Protein AF-A0AA39H5I9-F1 (afdb_monomer_lite)

Radius of gyration: 41.91 Å; chains: 1; bounding box: 85×26×135 Å

Structure (mmCIF, N/CA/C/O backbone):
data_AF-A0AA39H5I9-F1
#
_entry.id   AF-A0AA39H5I9-F1
#
loop_
_atom_site.group_PDB
_atom_site.id
_atom_site.type_symbol
_atom_site.label_atom_id
_atom_site.label_alt_id
_atom_site.label_comp_id
_atom_site.label_asym_id
_atom_site.label_entity_id
_atom_site.label_seq_id
_atom_site.pdbx_PDB_ins_code
_atom_site.Cartn_x
_atom_site.Cartn_y
_atom_site.Cartn_z
_atom_site.occupancy
_atom_site.B_iso_or_equiv
_atom_site.auth_seq_id
_atom_site.auth_comp_id
_atom_site.auth_asym_id
_atom_site.auth_atom_id
_atom_site.pdbx_PDB_model_num
ATOM 1 N N . MET A 1 1 ? 63.243 -6.058 18.856 1.00 43.44 1 MET A N 1
ATOM 2 C CA . MET A 1 1 ? 62.446 -6.066 17.615 1.00 43.44 1 MET A CA 1
ATOM 3 C C . MET A 1 1 ? 61.093 -6.639 17.974 1.00 43.44 1 MET A C 1
ATOM 5 O O . MET A 1 1 ? 61.026 -7.796 18.364 1.00 43.44 1 MET A O 1
ATOM 9 N N . SER A 1 2 ? 60.083 -5.775 18.033 1.00 45.47 2 SER A N 1
ATOM 10 C CA . SER A 1 2 ? 58.758 -6.093 18.565 1.00 45.47 2 SER A CA 1
ATOM 11 C C . SER A 1 2 ? 58.023 -7.060 17.641 1.00 45.47 2 SER A C 1
ATOM 13 O O . SER A 1 2 ? 57.971 -6.835 16.435 1.00 45.47 2 SER A O 1
ATOM 15 N N . GLY A 1 3 ? 57.486 -8.136 18.219 1.00 48.19 3 GLY A N 1
ATOM 16 C CA . GLY A 1 3 ? 56.651 -9.104 17.518 1.00 48.19 3 GLY A CA 1
ATOM 17 C C . GLY A 1 3 ? 55.350 -8.453 17.061 1.00 48.19 3 GLY A C 1
ATOM 18 O O . GLY A 1 3 ? 54.610 -7.896 17.870 1.00 48.19 3 GLY A O 1
ATOM 19 N N . GLN A 1 4 ? 55.100 -8.507 15.758 1.00 39.34 4 GLN A N 1
ATOM 20 C CA . GLN A 1 4 ? 53.837 -8.108 15.156 1.00 39.34 4 GLN A CA 1
ATOM 21 C C . GLN A 1 4 ? 52.796 -9.186 15.485 1.00 39.34 4 GLN A C 1
ATOM 23 O O . GLN A 1 4 ? 53.003 -10.360 15.174 1.00 39.34 4 GLN A O 1
ATOM 28 N N . ALA A 1 5 ? 51.710 -8.798 16.153 1.00 55.28 5 ALA A N 1
ATOM 29 C CA . ALA A 1 5 ? 50.586 -9.686 16.428 1.00 55.28 5 ALA A CA 1
ATOM 30 C C . ALA A 1 5 ? 49.934 -10.163 15.111 1.00 55.28 5 ALA A C 1
ATOM 32 O O . ALA A 1 5 ? 49.876 -9.379 14.155 1.00 55.28 5 ALA A O 1
ATOM 33 N N . PRO A 1 6 ? 49.425 -11.406 15.041 1.00 50.69 6 PRO A N 1
ATOM 34 C CA . PRO A 1 6 ? 48.619 -11.854 13.913 1.00 50.69 6 PRO A CA 1
ATOM 35 C C . PRO A 1 6 ? 47.308 -11.065 13.906 1.00 50.69 6 PRO A C 1
ATOM 37 O O . PRO A 1 6 ? 46.599 -11.029 14.908 1.00 50.69 6 PRO A O 1
ATOM 40 N N . GLN A 1 7 ? 47.013 -10.411 12.787 1.00 46.66 7 GLN A N 1
ATOM 41 C CA . GLN A 1 7 ? 45.726 -9.759 12.554 1.00 46.66 7 GLN A CA 1
ATOM 42 C C . GLN A 1 7 ? 44.648 -10.846 12.444 1.00 46.66 7 GLN A C 1
ATOM 44 O O . GLN A 1 7 ? 44.801 -11.784 11.659 1.00 46.66 7 GLN A O 1
ATOM 49 N N . GLU A 1 8 ? 43.592 -10.733 13.250 1.00 55.78 8 GLU A N 1
ATOM 50 C CA . GLU A 1 8 ? 42.402 -11.580 13.155 1.00 55.78 8 GLU A CA 1
ATOM 51 C C . GLU A 1 8 ? 41.758 -11.451 11.759 1.00 55.78 8 GLU A C 1
ATOM 53 O O . GLU A 1 8 ? 41.782 -10.361 11.174 1.00 55.78 8 GLU A O 1
ATOM 58 N N . PRO A 1 9 ? 41.185 -12.532 11.196 1.00 52.75 9 PRO A N 1
ATOM 59 C CA . PRO A 1 9 ? 40.440 -12.447 9.949 1.00 52.75 9 PRO A CA 1
ATOM 60 C C . PRO A 1 9 ? 39.226 -11.542 10.168 1.00 52.75 9 PRO A C 1
ATOM 62 O O . PRO A 1 9 ? 38.356 -11.855 10.976 1.00 52.75 9 PRO A O 1
ATOM 65 N N . GLN A 1 10 ? 39.169 -10.414 9.461 1.00 45.84 10 GLN A N 1
ATOM 66 C CA . GLN A 1 10 ? 37.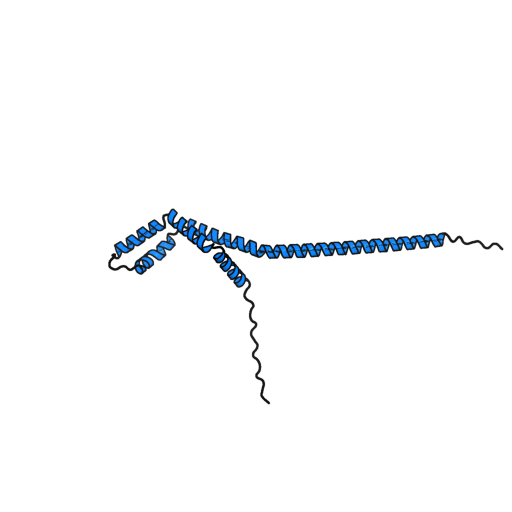972 -9.583 9.437 1.00 45.84 10 GLN A CA 1
ATOM 67 C C . GLN A 1 10 ? 36.836 -10.377 8.781 1.00 45.84 10 GLN A C 1
ATOM 69 O O . GLN A 1 10 ? 36.971 -10.820 7.637 1.00 45.84 10 GLN A O 1
ATOM 74 N N . GLU A 1 11 ? 35.745 -10.585 9.521 1.00 50.19 11 GLU A N 1
ATOM 75 C CA . GLU A 1 11 ? 34.510 -11.182 9.010 1.00 50.19 11 GLU A CA 1
ATOM 76 C C . GLU A 1 11 ? 34.025 -10.416 7.764 1.00 50.19 11 GLU A C 1
ATOM 78 O O . GLU A 1 11 ? 34.094 -9.180 7.741 1.00 50.19 11 GLU A O 1
ATOM 83 N N . PRO A 1 12 ? 33.534 -11.103 6.714 1.00 51.66 12 PRO A N 1
ATOM 84 C CA . PRO A 1 12 ? 32.927 -10.432 5.575 1.00 51.66 12 PRO A CA 1
ATOM 85 C C . PRO A 1 12 ? 31.706 -9.648 6.061 1.00 51.66 12 PRO A C 1
ATOM 87 O O . PRO A 1 12 ? 30.763 -10.229 6.590 1.00 51.66 12 PRO A O 1
ATOM 90 N N . GLN A 1 13 ? 31.714 -8.328 5.879 1.00 53.16 13 GLN A N 1
ATOM 91 C CA . GLN A 1 13 ? 30.516 -7.513 6.049 1.00 53.16 13 GLN A CA 1
ATOM 92 C C . GLN A 1 13 ? 29.500 -7.950 4.984 1.00 53.16 13 GLN A C 1
ATOM 94 O O . GLN A 1 13 ? 29.645 -7.600 3.812 1.00 53.16 13 GLN A O 1
ATOM 99 N N . GLU A 1 14 ? 28.516 -8.768 5.371 1.00 56.19 14 GLU A N 1
ATOM 100 C CA . GLU A 1 14 ? 27.390 -9.137 4.512 1.00 56.19 14 GLU A CA 1
ATOM 101 C C . GLU A 1 14 ? 26.698 -7.851 4.042 1.00 56.19 14 GLU A C 1
ATOM 103 O O . GLU A 1 14 ? 26.252 -7.028 4.844 1.00 56.19 14 GLU A O 1
ATOM 108 N N . ALA A 1 15 ? 26.662 -7.644 2.724 1.00 60.31 15 ALA A N 1
ATOM 109 C CA . ALA A 1 15 ? 25.910 -6.554 2.121 1.00 60.31 15 ALA A CA 1
ATOM 110 C C . ALA A 1 15 ? 24.443 -6.615 2.594 1.00 60.31 15 ALA A C 1
ATOM 112 O O . ALA A 1 15 ? 23.909 -7.716 2.757 1.00 60.31 15 ALA A O 1
ATOM 113 N N . PRO A 1 16 ? 23.777 -5.464 2.816 1.00 66.50 16 PRO A N 1
ATOM 114 C CA . PRO A 1 16 ? 22.397 -5.449 3.280 1.00 66.50 16 PRO A CA 1
ATOM 115 C C . PRO A 1 16 ? 21.519 -6.257 2.324 1.00 66.50 16 PRO A C 1
ATOM 117 O O . PRO A 1 16 ? 21.582 -6.076 1.107 1.00 66.50 16 PRO A O 1
ATOM 120 N N . ASN A 1 17 ? 20.718 -7.157 2.892 1.00 79.44 17 ASN A N 1
ATOM 121 C CA . ASN A 1 17 ? 19.834 -8.037 2.144 1.00 79.44 17 ASN A CA 1
ATOM 122 C C . ASN A 1 17 ? 18.920 -7.190 1.248 1.00 79.44 17 ASN A C 1
ATOM 124 O O . ASN A 1 17 ? 18.225 -6.291 1.721 1.00 79.44 17 ASN A O 1
ATOM 128 N N . GLU A 1 18 ? 18.914 -7.475 -0.049 1.00 77.75 18 GLU A N 1
ATOM 129 C CA . GLU A 1 18 ? 18.169 -6.731 -1.070 1.00 77.75 18 GLU A CA 1
ATOM 130 C C . GLU A 1 18 ? 16.683 -6.570 -0.704 1.00 77.75 18 GLU A C 1
ATOM 132 O O . GLU A 1 18 ? 16.108 -5.488 -0.831 1.00 77.75 18 GLU A O 1
ATOM 137 N N . ARG A 1 19 ? 16.099 -7.599 -0.076 1.00 78.75 19 ARG A N 1
ATOM 138 C CA . ARG A 1 19 ? 14.722 -7.573 0.445 1.00 78.75 19 ARG A CA 1
ATOM 139 C C . ARG A 1 19 ? 14.506 -6.544 1.551 1.00 78.75 19 ARG A C 1
ATOM 141 O O . ARG A 1 19 ? 13.425 -5.970 1.663 1.00 78.75 19 ARG A O 1
ATOM 148 N N . GLU A 1 20 ? 15.502 -6.324 2.403 1.00 85.44 20 GLU A N 1
ATOM 149 C CA . GLU A 1 20 ? 15.429 -5.319 3.466 1.00 85.44 20 GLU A CA 1
ATOM 150 C C . GLU A 1 20 ? 15.531 -3.905 2.897 1.00 85.44 20 GLU A C 1
ATOM 152 O O . GLU A 1 20 ? 14.826 -3.004 3.355 1.00 85.44 20 GLU A O 1
ATOM 157 N N . VAL A 1 21 ? 16.345 -3.719 1.854 1.00 84.38 21 VAL A N 1
ATOM 158 C CA . VAL A 1 21 ? 16.453 -2.445 1.133 1.00 84.38 21 VAL A CA 1
ATOM 159 C C . VAL A 1 21 ? 15.137 -2.108 0.428 1.00 84.38 21 VAL A C 1
ATOM 161 O O . VAL A 1 21 ? 14.654 -0.977 0.541 1.00 84.38 21 VAL A O 1
ATOM 164 N N . GLU A 1 22 ? 14.518 -3.077 -0.247 1.00 84.38 22 GLU A N 1
ATOM 165 C CA . GLU A 1 22 ? 13.198 -2.919 -0.870 1.00 84.38 22 GLU A CA 1
ATOM 166 C C . GLU A 1 22 ? 12.108 -2.625 0.161 1.00 84.38 22 GLU A C 1
ATOM 168 O O . GLU A 1 22 ? 11.340 -1.675 -0.006 1.00 84.38 22 GLU A O 1
ATOM 173 N N . LYS A 1 23 ? 12.075 -3.385 1.265 1.00 87.50 23 LYS A N 1
ATOM 174 C CA . LYS A 1 23 ? 11.142 -3.157 2.375 1.00 87.50 23 LYS A CA 1
ATOM 175 C C . LYS A 1 23 ? 11.275 -1.735 2.915 1.00 87.50 23 LYS A C 1
ATOM 177 O O . LYS A 1 23 ? 10.272 -1.036 3.037 1.00 87.50 23 LYS A O 1
ATOM 182 N N . TYR A 1 24 ? 12.498 -1.289 3.191 1.00 89.31 24 TYR A N 1
ATOM 183 C CA . TYR A 1 24 ? 12.750 0.059 3.692 1.00 89.31 24 TYR A CA 1
ATOM 184 C C . TYR A 1 24 ? 12.315 1.136 2.690 1.00 89.31 24 TYR A C 1
ATOM 186 O O . TYR A 1 24 ? 11.684 2.129 3.063 1.00 89.31 24 TYR A O 1
ATOM 194 N N . ARG A 1 25 ? 12.611 0.943 1.399 1.00 89.25 25 ARG A N 1
ATOM 195 C CA . ARG A 1 25 ? 12.185 1.858 0.332 1.00 89.25 25 ARG A CA 1
ATOM 196 C C . ARG A 1 25 ? 10.658 1.954 0.262 1.00 89.25 25 ARG A C 1
ATOM 198 O O . ARG A 1 25 ? 10.127 3.062 0.164 1.00 89.25 25 ARG A O 1
ATOM 205 N N . MET A 1 26 ? 9.974 0.817 0.360 1.00 89.44 26 MET A N 1
ATOM 206 C CA . MET A 1 26 ? 8.516 0.719 0.341 1.00 89.44 26 MET A CA 1
ATOM 207 C C . MET A 1 26 ? 7.882 1.423 1.547 1.00 89.44 26 MET A C 1
ATOM 209 O O . MET A 1 26 ? 6.993 2.256 1.379 1.00 89.44 26 MET A O 1
ATOM 213 N N . GLU A 1 27 ? 8.375 1.146 2.758 1.00 90.56 27 GLU A N 1
ATOM 214 C CA . GLU A 1 27 ? 7.904 1.778 3.999 1.00 90.56 27 GLU A CA 1
ATOM 215 C C . GLU A 1 27 ? 8.073 3.302 3.943 1.00 90.56 27 GLU A C 1
ATOM 217 O O . GLU A 1 27 ? 7.149 4.055 4.256 1.00 90.56 27 GLU A O 1
ATOM 222 N N . ARG A 1 28 ? 9.217 3.775 3.441 1.00 91.38 28 ARG A N 1
ATOM 223 C CA . ARG A 1 28 ? 9.479 5.208 3.285 1.00 91.38 28 ARG A CA 1
ATOM 224 C C . ARG A 1 28 ? 8.548 5.873 2.268 1.00 91.38 28 ARG A C 1
ATOM 226 O O . ARG A 1 28 ? 8.098 6.995 2.507 1.00 91.38 28 ARG A O 1
ATOM 233 N N . ALA A 1 29 ? 8.270 5.222 1.138 1.00 90.38 29 ALA A N 1
ATOM 234 C CA . ALA A 1 29 ? 7.330 5.732 0.137 1.00 90.38 29 ALA A CA 1
ATOM 235 C C . ALA A 1 29 ? 5.902 5.809 0.703 1.00 90.38 29 ALA A C 1
ATOM 237 O O . ALA A 1 29 ? 5.224 6.826 0.545 1.00 90.38 29 ALA A O 1
ATOM 238 N N . PHE A 1 30 ? 5.489 4.778 1.445 1.00 91.88 30 PHE A N 1
ATOM 239 C CA . PHE A 1 30 ? 4.176 4.708 2.085 1.00 91.88 30 PHE A CA 1
ATOM 240 C C . PHE A 1 30 ? 3.935 5.882 3.044 1.00 91.88 30 PHE A C 1
ATOM 242 O O . PHE A 1 30 ? 2.856 6.483 3.056 1.00 91.88 30 PHE A O 1
ATOM 249 N N . GLU A 1 31 ? 4.950 6.252 3.824 1.00 91.81 31 GLU A N 1
ATOM 250 C CA . GLU A 1 31 ? 4.882 7.400 4.729 1.00 91.81 31 GLU A CA 1
ATOM 251 C C . GLU A 1 31 ? 4.932 8.736 3.987 1.00 91.81 31 GLU A C 1
ATOM 253 O O . GLU A 1 31 ? 4.081 9.597 4.216 1.00 91.81 31 GLU A O 1
ATOM 258 N N . LYS A 1 32 ? 5.894 8.912 3.073 1.00 92.56 32 LYS A N 1
ATOM 259 C CA . LYS A 1 32 ? 6.113 10.183 2.365 1.00 92.56 32 LYS A CA 1
ATOM 260 C C . LYS A 1 32 ? 4.903 10.609 1.532 1.00 92.56 32 LYS A C 1
ATOM 262 O O . LYS A 1 32 ? 4.628 11.799 1.413 1.00 92.56 32 LYS A O 1
ATOM 267 N N . GLU A 1 33 ? 4.179 9.652 0.964 1.00 91.31 33 GLU A N 1
ATOM 268 C CA . GLU A 1 33 ? 2.997 9.911 0.135 1.00 91.31 33 GLU A CA 1
ATOM 269 C C . GLU A 1 33 ? 1.705 10.070 0.959 1.00 91.31 33 GLU A C 1
ATOM 271 O O . GLU A 1 33 ? 0.630 10.327 0.406 1.00 91.31 33 GLU A O 1
ATOM 276 N N . GLY A 1 34 ? 1.791 9.932 2.287 1.00 92.06 34 GLY A N 1
ATOM 277 C CA . GLY A 1 34 ? 0.657 10.078 3.196 1.00 92.06 34 GLY A CA 1
ATOM 278 C C . GLY A 1 34 ? -0.351 8.929 3.119 1.00 92.06 34 GLY A C 1
ATOM 279 O O . GLY A 1 34 ? -1.486 9.089 3.571 1.00 92.06 34 GLY A O 1
ATOM 280 N N . HIS A 1 35 ? 0.025 7.765 2.572 1.00 93.25 35 HIS A N 1
ATOM 281 C CA . HIS A 1 35 ? -0.876 6.607 2.463 1.00 93.25 35 HIS A CA 1
ATOM 282 C C . HIS A 1 35 ? -1.369 6.146 3.834 1.00 93.25 35 HIS A C 1
ATOM 284 O O . HIS A 1 35 ? -2.546 5.827 3.999 1.00 93.25 35 HIS A O 1
ATOM 290 N N . ARG A 1 36 ? -0.505 6.214 4.854 1.00 91.88 36 ARG A N 1
ATOM 291 C CA . ARG A 1 36 ? -0.877 5.932 6.246 1.00 91.88 36 ARG A CA 1
ATOM 292 C C . ARG A 1 36 ? -2.058 6.780 6.719 1.00 91.88 36 ARG A C 1
ATOM 294 O O . ARG A 1 36 ? -2.968 6.255 7.359 1.00 91.88 36 ARG A O 1
ATOM 301 N N . ASP A 1 37 ? -2.045 8.077 6.429 1.00 94.81 37 ASP A N 1
ATOM 302 C CA . ASP A 1 37 ? -3.096 8.990 6.876 1.00 94.81 37 ASP A CA 1
ATOM 303 C C . ASP A 1 37 ? -4.382 8.812 6.069 1.00 94.81 37 ASP A C 1
ATOM 305 O O . ASP A 1 37 ? -5.464 8.827 6.660 1.00 94.81 37 ASP A O 1
ATOM 309 N N . ARG A 1 38 ? -4.275 8.522 4.765 1.00 95.06 38 ARG A N 1
ATOM 310 C CA . ARG A 1 38 ? -5.422 8.153 3.917 1.00 95.06 38 ARG A CA 1
ATOM 311 C C . ARG A 1 38 ? -6.105 6.881 4.414 1.00 95.06 38 ARG A C 1
ATOM 313 O O . ARG A 1 38 ? -7.306 6.898 4.660 1.00 95.06 38 ARG A O 1
ATOM 320 N N . ILE A 1 39 ? -5.342 5.817 4.668 1.00 96.12 39 ILE A N 1
ATOM 321 C CA . ILE A 1 39 ? -5.868 4.548 5.196 1.00 96.12 39 ILE A CA 1
ATOM 322 C C . ILE A 1 39 ? -6.520 4.751 6.565 1.00 96.12 39 ILE A C 1
ATOM 324 O O . ILE A 1 39 ? -7.588 4.208 6.841 1.00 96.12 39 ILE A O 1
ATOM 328 N N . ARG A 1 40 ? -5.914 5.564 7.436 1.00 95.81 40 ARG A N 1
ATOM 329 C CA . ARG A 1 40 ? -6.513 5.905 8.733 1.00 95.81 40 ARG A CA 1
ATOM 330 C C . ARG A 1 40 ? -7.817 6.681 8.592 1.00 95.81 40 ARG A C 1
ATOM 332 O O . ARG A 1 40 ? -8.728 6.455 9.385 1.00 95.81 40 ARG A O 1
ATOM 339 N N . ALA A 1 41 ? -7.893 7.614 7.646 1.00 96.56 41 ALA A N 1
ATOM 340 C CA . ALA A 1 41 ? -9.112 8.363 7.364 1.00 96.56 41 ALA A CA 1
ATOM 341 C C . ALA A 1 41 ? -10.217 7.435 6.842 1.00 96.56 41 ALA A C 1
ATOM 343 O O . ALA A 1 41 ? -11.299 7.419 7.427 1.00 96.56 41 ALA A O 1
ATOM 344 N N . LEU A 1 42 ? -9.899 6.591 5.856 1.00 96.50 42 LEU A N 1
ATOM 345 C CA . LEU A 1 42 ? -10.813 5.594 5.302 1.00 96.50 42 LEU A CA 1
ATOM 346 C C . LEU A 1 42 ? -11.323 4.630 6.380 1.00 96.50 42 LEU A C 1
ATOM 348 O O . LEU A 1 42 ? -12.526 4.426 6.515 1.00 96.50 42 LEU A O 1
ATOM 352 N N . LEU A 1 43 ? -10.430 4.088 7.215 1.00 96.62 43 LEU A N 1
ATOM 353 C CA . LEU A 1 43 ? -10.821 3.192 8.304 1.00 96.62 43 LEU A CA 1
ATOM 354 C C . LEU A 1 43 ? -11.791 3.880 9.274 1.00 96.62 43 LEU A C 1
ATOM 356 O O . LEU A 1 43 ? -12.802 3.289 9.645 1.00 96.62 43 LEU A O 1
ATOM 360 N N . ARG A 1 44 ? -11.514 5.127 9.678 1.00 96.12 44 ARG A N 1
ATOM 361 C CA . ARG A 1 44 ? -12.415 5.887 10.562 1.00 96.12 44 ARG A CA 1
ATOM 362 C C . ARG A 1 44 ? -13.789 6.095 9.931 1.00 96.12 44 ARG A C 1
ATOM 364 O O . ARG A 1 44 ? -14.796 5.866 10.596 1.00 96.12 44 ARG A O 1
ATOM 371 N N . GLU A 1 45 ? -13.832 6.484 8.663 1.00 97.50 45 GLU A N 1
ATOM 372 C CA . GLU A 1 45 ? -15.076 6.700 7.922 1.00 97.50 45 GLU A CA 1
ATOM 373 C C . GLU A 1 45 ? -15.910 5.414 7.804 1.00 97.50 45 GLU A C 1
ATOM 375 O O . GLU A 1 45 ? -17.119 5.412 8.063 1.00 97.50 45 GLU A O 1
ATOM 380 N N . ARG A 1 46 ? -15.267 4.286 7.489 1.00 97.38 46 ARG A N 1
ATOM 381 C CA . ARG A 1 46 ? -15.930 2.980 7.371 1.00 97.38 46 ARG A CA 1
ATOM 382 C C . ARG A 1 46 ? -16.414 2.440 8.716 1.00 97.38 46 ARG A C 1
ATOM 384 O O . ARG A 1 46 ? -17.525 1.917 8.819 1.00 97.38 46 ARG A O 1
ATOM 391 N N . LEU A 1 47 ? -15.628 2.596 9.780 1.00 96.38 47 LEU A N 1
ATOM 392 C CA . LEU A 1 47 ? -16.049 2.199 11.128 1.00 96.38 47 LEU A CA 1
ATOM 393 C C . LEU A 1 47 ? -17.225 3.044 11.638 1.00 96.38 47 LEU A C 1
ATOM 395 O O . LEU A 1 47 ? -18.112 2.515 12.309 1.00 96.38 47 LEU A O 1
ATOM 399 N N . HIS A 1 48 ? -17.262 4.331 11.288 1.00 96.00 48 HIS A N 1
ATOM 400 C CA . HIS A 1 48 ? -18.385 5.205 11.610 1.00 96.00 48 HIS A CA 1
ATOM 401 C C . HIS A 1 48 ? -19.651 4.807 10.837 1.00 96.00 48 HIS A C 1
ATOM 403 O O . HIS A 1 48 ? -20.685 4.528 11.440 1.00 96.00 48 HIS A O 1
ATOM 409 N N . SER A 1 49 ? -19.559 4.691 9.510 1.00 96.38 49 SER A N 1
ATOM 410 C CA . SER A 1 49 ? -20.710 4.382 8.644 1.00 96.38 49 SER A CA 1
ATOM 411 C C . SER A 1 49 ? -21.270 2.962 8.813 1.00 96.38 49 SER A C 1
ATOM 413 O O . SER A 1 49 ? -22.458 2.748 8.590 1.00 96.38 49 SER A O 1
ATOM 415 N N . SER A 1 50 ? -20.468 1.995 9.272 1.00 96.44 50 SER A N 1
ATOM 416 C CA . SER A 1 50 ? -20.940 0.638 9.622 1.00 96.44 50 SER A CA 1
ATOM 417 C C . SER A 1 50 ? -21.626 0.536 10.994 1.00 96.44 50 SER A C 1
ATOM 419 O O . SER A 1 50 ? -22.033 -0.555 11.420 1.00 96.44 50 SER A O 1
ATOM 421 N N . GLY A 1 51 ? -21.698 1.646 11.736 1.00 96.00 51 GLY A N 1
ATOM 422 C CA . GLY A 1 51 ? -22.223 1.688 13.100 1.00 96.00 51 GLY A CA 1
ATOM 423 C C . GLY A 1 51 ? -21.364 0.933 14.120 1.00 96.00 51 GLY A C 1
ATOM 424 O O . GLY A 1 51 ? -21.834 0.660 15.223 1.00 96.00 51 GLY A O 1
ATOM 425 N N . TRP A 1 52 ? -20.124 0.556 13.778 1.00 97.06 52 TRP A N 1
ATOM 426 C CA . TRP A 1 52 ? -19.218 -0.112 14.718 1.00 97.06 52 TRP A CA 1
ATOM 427 C C . TRP A 1 52 ? -18.884 0.792 15.907 1.00 97.06 52 TRP A C 1
ATOM 429 O O . TRP A 1 52 ? -18.878 0.311 17.038 1.00 97.06 52 TRP A O 1
ATOM 439 N N . ILE A 1 53 ? -18.689 2.095 15.664 1.00 95.50 53 ILE A N 1
ATOM 440 C CA . ILE A 1 53 ? -18.419 3.077 16.727 1.00 95.50 53 ILE A CA 1
ATOM 441 C C . ILE A 1 53 ? -19.569 3.098 17.741 1.00 95.50 53 ILE A C 1
ATOM 443 O O . ILE A 1 53 ? -19.318 2.947 18.930 1.00 95.50 53 ILE A O 1
ATOM 447 N N . GLN A 1 54 ? -20.819 3.158 17.275 1.00 95.94 54 GLN A N 1
ATOM 448 C CA . GLN A 1 54 ? -21.995 3.147 18.149 1.00 95.94 54 GLN A CA 1
ATOM 449 C C . GLN A 1 54 ? -22.053 1.882 19.016 1.00 95.94 54 GLN A C 1
ATOM 451 O O . GLN A 1 54 ? -22.214 1.960 20.230 1.00 95.94 54 GLN A O 1
ATOM 456 N N . ARG A 1 55 ? -21.846 0.704 18.410 1.00 95.44 55 ARG A N 1
ATOM 457 C CA . ARG A 1 55 ? -21.829 -0.570 19.150 1.00 95.44 55 ARG A CA 1
ATOM 458 C C . ARG A 1 55 ? -20.720 -0.618 20.201 1.00 95.44 55 ARG A C 1
ATOM 460 O O . ARG A 1 55 ? -20.898 -1.239 21.247 1.00 95.44 55 ARG A O 1
ATOM 467 N N . LEU A 1 56 ? -19.572 -0.002 19.918 1.00 96.12 56 LEU A N 1
ATOM 468 C CA . LEU A 1 56 ? -18.471 0.094 20.869 1.00 96.12 56 LEU A CA 1
ATOM 469 C C . LEU A 1 56 ? -18.803 1.056 22.017 1.00 96.12 56 LEU A C 1
ATOM 471 O O . LEU A 1 56 ? -18.539 0.727 23.168 1.00 96.12 56 LEU A O 1
ATOM 475 N N . GLU A 1 57 ? -19.414 2.203 21.729 1.00 95.56 57 GLU A N 1
ATOM 476 C CA . GLU A 1 57 ? -19.865 3.156 22.750 1.00 9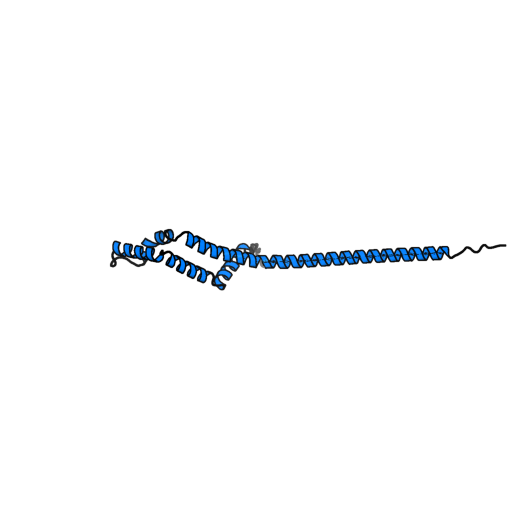5.56 57 GLU A CA 1
ATOM 477 C C . GLU A 1 57 ? -20.908 2.541 23.690 1.00 95.56 57 GLU A C 1
ATOM 479 O O . GLU A 1 57 ? -20.775 2.655 24.911 1.00 95.56 57 GLU A O 1
ATOM 484 N N . ASP A 1 58 ? -21.892 1.826 23.141 1.00 96.00 58 ASP A N 1
ATOM 485 C CA . ASP A 1 58 ? -22.909 1.112 23.921 1.00 96.00 58 ASP A CA 1
ATOM 486 C C . ASP A 1 58 ? -22.267 0.055 24.838 1.00 96.00 58 ASP A C 1
ATOM 488 O O . ASP A 1 58 ? -22.675 -0.125 25.986 1.00 96.00 58 ASP A O 1
ATOM 492 N N . ARG A 1 59 ? -21.201 -0.608 24.368 1.00 94.38 59 ARG A N 1
ATOM 493 C CA . ARG A 1 59 ? -20.426 -1.572 25.163 1.00 94.38 59 ARG A CA 1
ATOM 494 C C . ARG A 1 59 ? -19.664 -0.892 26.296 1.00 94.38 59 ARG A C 1
ATOM 496 O O . ARG A 1 59 ? -19.719 -1.365 27.426 1.00 94.38 59 ARG A O 1
ATOM 503 N N . CYS A 1 60 ? -18.955 0.197 26.005 1.00 95.38 60 CYS A N 1
ATOM 504 C CA . CYS A 1 60 ? -18.236 0.963 27.021 1.00 95.38 60 CYS A CA 1
ATOM 505 C C . CYS A 1 60 ? -19.197 1.440 28.114 1.00 95.38 60 CYS A C 1
ATOM 507 O O . CYS A 1 60 ? -18.885 1.324 29.297 1.00 95.38 60 CYS A O 1
ATOM 509 N N . ARG A 1 61 ? -20.389 1.907 27.724 1.00 95.88 61 ARG A N 1
ATOM 510 C CA . ARG A 1 61 ? -21.450 2.293 28.657 1.00 95.88 61 ARG A CA 1
ATOM 511 C C . ARG A 1 61 ? -21.874 1.129 29.551 1.00 95.88 61 ARG A C 1
ATOM 513 O O . ARG A 1 61 ? -21.885 1.299 30.763 1.00 95.88 61 ARG A O 1
ATOM 520 N N . ALA A 1 62 ? -22.130 -0.047 28.978 1.00 94.19 62 ALA A N 1
ATOM 521 C CA . ALA A 1 62 ? -22.512 -1.232 29.747 1.00 94.19 62 ALA A CA 1
ATOM 522 C C . ALA A 1 62 ? -21.444 -1.640 30.781 1.00 94.19 62 ALA A C 1
ATOM 524 O O . ALA A 1 62 ? -21.780 -1.963 31.915 1.00 94.19 62 ALA A O 1
ATOM 525 N N . VAL A 1 63 ? -20.156 -1.567 30.427 1.00 93.75 63 VAL A N 1
ATOM 526 C CA . VAL A 1 63 ? -19.048 -1.884 31.352 1.00 93.75 63 VAL A CA 1
ATOM 527 C C . VAL A 1 63 ? -18.983 -0.882 32.509 1.00 93.75 63 VAL A C 1
ATOM 529 O O . VAL A 1 63 ? -18.750 -1.266 33.656 1.00 93.75 63 VAL A O 1
ATOM 532 N N . ILE A 1 64 ? -19.188 0.405 32.217 1.00 94.44 64 ILE A N 1
ATOM 533 C CA . ILE A 1 64 ? -19.209 1.466 33.231 1.00 94.44 64 ILE A CA 1
ATOM 534 C C . ILE A 1 64 ? -20.413 1.295 34.169 1.00 94.44 64 ILE A C 1
ATOM 536 O O . ILE A 1 64 ? -20.274 1.480 35.376 1.00 94.44 64 ILE A O 1
ATOM 540 N N . GLU A 1 65 ? -21.575 0.916 33.636 1.00 93.88 65 GLU A N 1
ATOM 541 C CA . GLU A 1 65 ? -22.780 0.631 34.426 1.00 93.88 65 GLU A CA 1
ATOM 542 C C . GLU A 1 65 ? -22.618 -0.620 35.304 1.00 93.88 65 GLU A C 1
ATOM 544 O O . GLU A 1 65 ? -23.062 -0.618 36.449 1.00 93.88 65 GLU A O 1
ATOM 549 N N . GLU A 1 66 ? -21.944 -1.662 34.809 1.00 92.00 66 GLU A N 1
ATOM 550 C CA . GLU A 1 66 ? -21.706 -2.912 35.541 1.00 92.00 66 GLU A CA 1
ATOM 551 C C . GLU A 1 66 ? -20.707 -2.746 36.695 1.00 92.00 66 GLU A C 1
ATOM 553 O O . GLU A 1 66 ? -20.947 -3.235 37.799 1.00 92.00 66 GLU A O 1
ATOM 558 N N . LYS A 1 67 ? -19.582 -2.058 36.459 1.00 89.69 67 LYS A N 1
ATOM 559 C CA . LYS A 1 67 ? -18.538 -1.868 37.484 1.00 89.69 67 LYS A CA 1
ATOM 560 C C . LYS A 1 67 ? -18.816 -0.675 38.408 1.00 89.69 67 LYS A C 1
ATOM 562 O O . LYS A 1 67 ? -18.328 -0.647 39.537 1.00 89.69 67 LYS A O 1
ATOM 567 N N . GLY A 1 68 ? -19.620 0.282 37.949 1.00 89.94 68 GLY A N 1
ATOM 568 C CA . GLY A 1 68 ? -19.914 1.531 38.642 1.00 89.94 68 GLY A CA 1
ATOM 569 C C . GLY A 1 68 ? -18.889 2.627 38.338 1.00 89.94 68 GLY A C 1
ATOM 570 O O . GLY A 1 68 ? -17.679 2.412 38.375 1.00 89.94 68 GLY A O 1
ATOM 571 N N . VAL A 1 69 ? -19.388 3.841 38.084 1.00 88.25 69 VAL A N 1
ATOM 572 C CA . VAL A 1 69 ? -18.585 5.023 37.699 1.00 88.25 69 VAL A CA 1
ATOM 573 C C . VAL A 1 69 ? -17.529 5.391 38.753 1.00 88.25 69 VAL A C 1
ATOM 575 O O . VAL A 1 69 ? -16.504 5.974 38.422 1.00 88.25 69 VAL A O 1
ATOM 578 N N . GLU A 1 70 ? -17.765 5.045 40.018 1.00 88.12 70 GLU A N 1
ATOM 579 C CA . GLU A 1 70 ? -16.908 5.428 41.146 1.00 88.12 70 GLU A CA 1
ATOM 580 C C . GLU A 1 70 ? -15.647 4.562 41.287 1.00 88.12 70 GLU A C 1
ATOM 582 O O . GLU A 1 70 ? -14.696 4.974 41.948 1.00 88.12 70 GLU A O 1
ATOM 587 N N . THR A 1 71 ? -15.627 3.366 40.688 1.00 87.94 71 THR A N 1
ATOM 588 C CA . THR A 1 71 ? -14.553 2.375 40.885 1.00 87.94 71 THR A CA 1
ATOM 589 C C . THR A 1 71 ? -13.747 2.093 39.621 1.00 87.94 71 THR A C 1
ATOM 591 O O . THR A 1 71 ? -12.635 1.575 39.707 1.00 87.94 71 THR A O 1
ATOM 594 N N . ILE A 1 72 ? -14.301 2.414 38.451 1.00 93.75 72 ILE A N 1
ATOM 595 C CA . ILE A 1 72 ? -13.744 2.027 37.160 1.00 93.75 72 ILE A CA 1
ATOM 596 C C . ILE A 1 72 ? -12.773 3.080 36.613 1.00 93.75 72 ILE A C 1
ATOM 598 O O . ILE A 1 72 ? -13.066 4.276 36.598 1.00 93.75 72 ILE A O 1
ATOM 602 N N . THR A 1 73 ? -11.621 2.637 36.108 1.00 95.06 73 THR A N 1
ATOM 603 C CA . THR A 1 73 ? -10.674 3.499 35.386 1.00 95.06 73 THR A CA 1
ATOM 604 C C . THR A 1 73 ? -10.841 3.393 33.867 1.00 95.06 73 THR A C 1
ATOM 606 O O . THR A 1 73 ? -11.476 2.472 33.349 1.00 95.06 73 THR A O 1
ATOM 609 N N . LEU A 1 74 ? -10.250 4.332 33.118 1.00 93.25 74 LEU A N 1
ATOM 610 C CA . LEU A 1 74 ? -10.228 4.258 31.653 1.00 93.25 74 LEU A CA 1
ATOM 611 C C . LEU A 1 74 ? -9.552 2.969 31.166 1.00 93.25 74 LEU A C 1
ATOM 613 O O . LEU A 1 74 ? -10.068 2.323 30.256 1.00 93.25 74 LEU A O 1
ATOM 617 N N . ASP A 1 75 ? -8.432 2.587 31.779 1.00 95.69 75 ASP A N 1
ATOM 618 C CA . ASP A 1 75 ? -7.724 1.352 31.447 1.00 95.69 75 ASP A CA 1
ATOM 619 C C . ASP A 1 75 ? -8.605 0.119 31.680 1.00 95.69 75 ASP A C 1
ATOM 621 O O . ASP A 1 75 ? -8.661 -0.746 30.810 1.00 95.69 75 ASP A O 1
ATOM 625 N N . ASP A 1 76 ? -9.392 0.082 32.762 1.00 93.50 76 ASP A N 1
ATOM 626 C CA . ASP A 1 76 ? -10.331 -1.020 33.026 1.00 93.50 76 ASP A CA 1
ATOM 627 C C . ASP A 1 76 ? -11.433 -1.138 31.967 1.00 93.50 76 ASP A C 1
ATOM 629 O O . ASP A 1 76 ? -11.870 -2.250 31.649 1.00 93.50 76 ASP A O 1
ATOM 633 N N . VAL A 1 77 ? -11.915 -0.006 31.437 1.00 94.56 77 VAL A N 1
ATOM 634 C CA . VAL A 1 77 ? -12.879 0.010 30.325 1.00 94.56 77 VAL A CA 1
ATOM 635 C C . VAL A 1 77 ? -12.206 -0.497 29.056 1.00 94.56 77 VAL A C 1
ATOM 637 O O . VAL A 1 77 ? -12.754 -1.367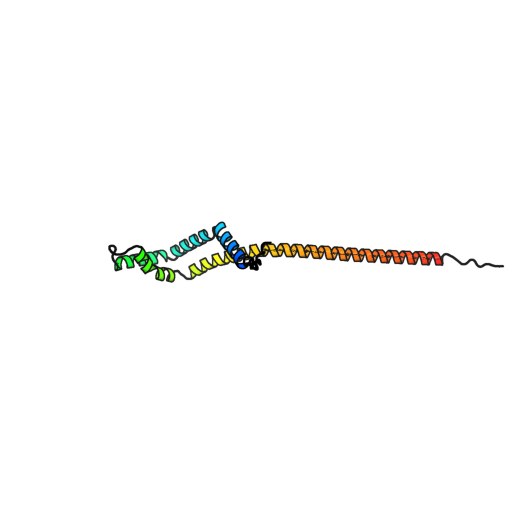 28.382 1.00 94.56 77 VAL A O 1
ATOM 640 N N . VAL A 1 78 ? -11.015 0.020 28.733 1.00 95.25 78 VAL A N 1
ATOM 641 C CA . VAL A 1 78 ? -10.263 -0.363 27.531 1.00 95.25 78 VAL A CA 1
ATOM 642 C C . VAL A 1 78 ? -9.944 -1.854 27.553 1.00 95.25 78 VAL A C 1
ATOM 644 O O . VAL A 1 78 ? -10.231 -2.537 26.571 1.00 95.25 78 VAL A O 1
ATOM 647 N N . GLU A 1 79 ? -9.416 -2.374 28.660 1.00 95.62 79 GLU A N 1
ATOM 648 C CA . GLU A 1 79 ? -9.143 -3.800 28.869 1.00 95.62 79 GLU A CA 1
ATOM 649 C C . GLU A 1 79 ? -10.402 -4.647 28.658 1.00 95.62 79 GLU A C 1
ATOM 651 O O . GLU A 1 79 ? -10.363 -5.637 27.924 1.00 95.62 79 GLU A O 1
ATOM 656 N N . ALA A 1 80 ? -11.539 -4.225 29.221 1.00 93.38 80 ALA A N 1
ATOM 657 C CA . ALA A 1 80 ? -12.796 -4.959 29.116 1.00 93.38 80 ALA A CA 1
ATOM 658 C C . ALA A 1 80 ? -13.358 -5.011 27.685 1.00 93.38 80 ALA A C 1
ATOM 660 O O . ALA A 1 80 ? -13.959 -6.013 27.296 1.00 93.38 80 ALA A O 1
ATOM 661 N N . VAL A 1 81 ? -13.177 -3.954 26.882 1.00 95.69 81 VAL A N 1
ATOM 662 C CA . VAL A 1 81 ? -13.777 -3.877 25.537 1.00 95.69 81 VAL A CA 1
ATOM 663 C C . VAL A 1 81 ? -12.822 -4.255 24.401 1.00 95.69 81 VAL A C 1
ATOM 665 O O . VAL A 1 81 ? -13.296 -4.576 23.312 1.00 95.69 81 VAL A O 1
ATOM 668 N N . ARG A 1 82 ? -11.496 -4.242 24.610 1.00 94.88 82 ARG A N 1
ATOM 669 C CA . ARG A 1 82 ? -10.471 -4.334 23.545 1.00 94.88 82 ARG A CA 1
ATOM 670 C C . ARG A 1 82 ? -10.622 -5.543 22.628 1.00 94.88 82 ARG A C 1
ATOM 672 O O . ARG A 1 82 ? -10.579 -5.386 21.406 1.00 94.88 82 ARG A O 1
ATOM 679 N N . GLU A 1 83 ? -10.747 -6.737 23.198 1.00 95.25 83 GLU A N 1
ATOM 680 C CA . GLU A 1 83 ? -10.790 -7.976 22.413 1.00 95.25 83 GLU A CA 1
ATOM 681 C C . GLU A 1 83 ? -12.078 -8.055 21.588 1.00 95.25 83 GLU A C 1
ATOM 683 O O . GLU A 1 83 ? -12.060 -8.298 20.379 1.00 95.25 83 GLU A O 1
ATOM 688 N N . GLN A 1 84 ? -13.202 -7.724 22.220 1.00 92.75 84 GLN A N 1
ATOM 689 C CA . GLN A 1 84 ? -14.501 -7.705 21.564 1.00 92.75 84 GLN A CA 1
ATOM 690 C C . GLN A 1 84 ? -14.566 -6.637 20.465 1.00 92.75 84 GLN A C 1
ATOM 692 O O . GLN A 1 84 ? -15.027 -6.919 19.361 1.00 92.75 84 GLN A O 1
ATOM 697 N N . ALA A 1 85 ? -14.037 -5.438 20.726 1.00 94.50 85 ALA A N 1
ATOM 698 C CA . ALA A 1 85 ? -13.974 -4.347 19.760 1.00 94.50 85 ALA A CA 1
ATOM 699 C C . ALA A 1 85 ? -13.248 -4.776 18.478 1.00 94.50 85 ALA A C 1
ATOM 701 O O . ALA A 1 85 ? -13.729 -4.503 17.382 1.00 94.50 85 ALA A O 1
ATOM 702 N N . ARG A 1 86 ? -12.125 -5.499 18.606 1.00 94.69 86 ARG A N 1
ATOM 703 C CA . ARG A 1 86 ? -11.343 -6.034 17.474 1.00 94.69 86 ARG A CA 1
ATOM 704 C C . ARG A 1 86 ? -12.080 -7.130 16.707 1.00 94.69 86 ARG A C 1
ATOM 706 O O . ARG A 1 86 ? -11.980 -7.197 15.474 1.00 94.69 86 ARG A O 1
ATOM 713 N N . ARG A 1 87 ? -12.809 -7.986 17.427 1.00 95.31 87 ARG A N 1
ATOM 714 C CA . ARG A 1 87 ? -13.615 -9.062 16.843 1.00 95.31 87 ARG A CA 1
ATOM 715 C C . ARG A 1 87 ? -14.794 -8.519 16.041 1.00 95.31 87 ARG A C 1
ATOM 717 O O . ARG A 1 87 ? -15.049 -9.014 14.950 1.00 95.31 87 ARG A O 1
ATOM 724 N N . ASP A 1 88 ? -15.449 -7.478 16.547 1.00 95.31 88 ASP A N 1
ATOM 725 C CA . ASP A 1 88 ? -16.668 -6.905 15.965 1.00 95.31 88 ASP A CA 1
ATOM 726 C C . ASP A 1 88 ? -16.413 -6.030 14.727 1.00 95.31 88 ASP A C 1
ATOM 728 O O . ASP A 1 88 ? -17.371 -5.577 14.097 1.00 95.31 88 ASP A O 1
ATOM 732 N N . ILE A 1 89 ? -15.147 -5.776 14.365 1.00 96.25 89 ILE A N 1
ATOM 733 C CA . ILE A 1 89 ? -14.804 -5.072 13.122 1.00 96.25 89 ILE A CA 1
ATOM 734 C C . ILE A 1 89 ? -15.262 -5.931 11.927 1.00 96.25 89 ILE A C 1
ATOM 736 O O . ILE A 1 89 ? -14.718 -7.032 11.752 1.00 96.25 89 ILE A O 1
ATOM 740 N N . PRO A 1 90 ? -16.187 -5.427 11.085 1.00 96.19 90 PRO A N 1
ATOM 741 C CA . PRO A 1 90 ? -16.672 -6.129 9.899 1.00 96.19 90 PRO A CA 1
ATOM 742 C C . PRO A 1 90 ? -15.537 -6.571 8.971 1.00 96.19 90 PRO A C 1
ATOM 744 O O . PRO A 1 90 ? -14.559 -5.841 8.770 1.00 96.19 90 PRO A O 1
ATOM 747 N N . LYS A 1 91 ? -15.668 -7.770 8.396 1.00 96.06 91 LYS A N 1
ATOM 748 C CA . LYS A 1 91 ? -14.655 -8.340 7.497 1.00 96.06 91 LYS A CA 1
ATOM 749 C C . LYS A 1 91 ? -14.503 -7.490 6.239 1.00 96.06 91 LYS A C 1
ATOM 751 O O . LYS A 1 91 ? -13.387 -7.289 5.784 1.00 96.06 91 LYS A O 1
ATOM 756 N N . GLU A 1 92 ? -15.598 -6.926 5.752 1.00 96.12 92 GLU A N 1
ATOM 757 C CA . GLU A 1 92 ? -15.662 -6.095 4.551 1.00 96.12 92 GLU A CA 1
ATOM 758 C C . GLU A 1 92 ? -14.757 -4.865 4.686 1.00 96.12 92 GLU A C 1
ATOM 760 O O . GLU A 1 92 ? -14.029 -4.525 3.761 1.00 96.12 92 GLU A O 1
ATOM 765 N N . ILE A 1 93 ? -14.722 -4.255 5.876 1.00 96.62 93 ILE A N 1
ATOM 766 C CA . ILE A 1 93 ? -13.851 -3.108 6.162 1.00 96.62 93 ILE A CA 1
ATOM 767 C C . ILE A 1 93 ? -12.388 -3.550 6.226 1.00 96.62 93 ILE A C 1
ATOM 769 O O . ILE A 1 93 ? -11.515 -2.870 5.697 1.00 96.62 93 ILE A O 1
ATOM 773 N N . LYS A 1 94 ? -12.092 -4.693 6.862 1.00 95.69 94 LYS A N 1
ATOM 774 C CA . LYS A 1 94 ? -10.720 -5.233 6.898 1.00 95.69 94 LYS A CA 1
ATOM 775 C C . LYS A 1 94 ? -10.217 -5.526 5.486 1.00 95.69 94 LYS A C 1
ATOM 777 O O . LYS A 1 94 ? -9.086 -5.170 5.171 1.00 95.69 94 LYS A O 1
ATOM 782 N N . ASP A 1 95 ? -11.057 -6.143 4.663 1.00 97.12 95 ASP A N 1
ATOM 783 C CA . ASP A 1 95 ? -10.743 -6.498 3.283 1.00 97.12 95 ASP A CA 1
ATOM 784 C C . ASP A 1 95 ? -10.513 -5.245 2.429 1.00 97.12 95 ASP A C 1
ATOM 786 O O . ASP A 1 95 ? -9.542 -5.209 1.680 1.00 97.12 95 ASP A O 1
ATOM 790 N N . GLU A 1 96 ? -11.331 -4.201 2.588 1.00 96.75 96 GLU A N 1
ATOM 791 C CA . GLU A 1 96 ? -11.153 -2.918 1.895 1.00 96.75 96 GLU A CA 1
ATOM 792 C C . GLU A 1 96 ? -9.822 -2.252 2.272 1.00 96.75 96 GLU A C 1
ATOM 794 O O . GLU A 1 96 ? -9.026 -1.914 1.400 1.00 96.75 96 GLU A O 1
ATOM 799 N N . ILE A 1 97 ? -9.516 -2.143 3.569 1.00 96.19 97 ILE A N 1
ATOM 800 C CA . ILE A 1 97 ? -8.259 -1.539 4.036 1.00 96.19 97 ILE A CA 1
ATOM 801 C C . ILE A 1 97 ? -7.034 -2.340 3.581 1.00 96.19 97 ILE A C 1
ATOM 803 O O . ILE A 1 97 ? -6.023 -1.765 3.176 1.00 96.19 97 ILE A O 1
ATOM 807 N N . VAL A 1 98 ? -7.102 -3.671 3.640 1.00 96.12 98 VAL A N 1
ATOM 808 C CA . VAL A 1 98 ? -6.029 -4.535 3.132 1.00 96.12 98 VAL A CA 1
ATOM 809 C C . VAL A 1 98 ? -5.920 -4.427 1.611 1.00 96.12 98 VAL A C 1
ATOM 811 O O . VAL A 1 98 ? -4.807 -4.471 1.093 1.00 96.12 98 VAL A O 1
ATOM 814 N N . GLY A 1 99 ? -7.039 -4.264 0.905 1.00 96.12 99 GLY A N 1
ATOM 815 C CA . GLY A 1 99 ? -7.090 -4.013 -0.533 1.00 96.12 99 GLY A CA 1
ATOM 816 C C . GLY A 1 99 ? -6.318 -2.756 -0.917 1.00 96.12 99 GLY A C 1
ATOM 817 O O . GLY A 1 99 ? -5.420 -2.841 -1.748 1.00 96.12 99 GLY A O 1
ATOM 818 N N . GLU A 1 100 ? -6.569 -1.639 -0.234 1.00 94.75 100 GLU A N 1
ATOM 819 C CA . GLU A 1 100 ? -5.856 -0.371 -0.453 1.00 94.75 100 GLU A CA 1
ATOM 820 C C . GLU A 1 100 ? -4.345 -0.499 -0.204 1.00 94.75 100 GLU A C 1
ATOM 822 O O . GLU A 1 100 ? -3.526 -0.019 -0.987 1.00 94.75 100 GLU A O 1
ATOM 827 N N . ILE A 1 101 ? -3.944 -1.199 0.865 1.00 94.38 101 ILE A N 1
ATOM 828 C CA . ILE A 1 101 ? -2.521 -1.450 1.151 1.00 94.38 101 ILE A CA 1
ATOM 829 C C . ILE A 1 101 ? -1.894 -2.313 0.051 1.00 94.38 101 ILE A C 1
ATOM 831 O O . ILE A 1 101 ? -0.786 -2.030 -0.401 1.00 94.38 101 ILE A O 1
ATOM 835 N N . ARG A 1 102 ? -2.584 -3.377 -0.379 1.00 94.00 102 ARG A N 1
ATOM 836 C CA . ARG A 1 102 ? -2.104 -4.266 -1.446 1.00 94.00 102 ARG A CA 1
ATOM 837 C C . ARG A 1 102 ? -1.976 -3.530 -2.770 1.00 94.00 102 ARG A C 1
ATOM 839 O O . ARG A 1 102 ? -0.990 -3.756 -3.462 1.00 94.00 102 ARG A O 1
ATOM 846 N N . GLN A 1 103 ? -2.934 -2.667 -3.098 1.00 91.94 103 GLN A N 1
ATOM 847 C CA . GLN A 1 103 ? -2.882 -1.837 -4.292 1.00 91.94 103 GLN A CA 1
ATOM 848 C C . GLN A 1 103 ? -1.647 -0.940 -4.261 1.00 91.94 103 GLN A C 1
ATOM 850 O O . GLN A 1 103 ? -0.843 -1.010 -5.181 1.00 91.94 103 GLN A O 1
ATOM 855 N N . PHE A 1 104 ? -1.421 -0.211 -3.163 1.00 91.81 104 PHE A N 1
ATOM 856 C CA . PHE A 1 104 ? -0.216 0.606 -3.012 1.00 91.81 104 PHE A CA 1
ATOM 857 C C . PHE A 1 104 ? 1.071 -0.205 -3.220 1.00 91.81 104 PHE A C 1
ATOM 859 O O . PHE A 1 104 ? 1.956 0.205 -3.969 1.00 91.81 104 PHE A O 1
ATOM 866 N N . VAL A 1 105 ? 1.183 -1.362 -2.560 1.00 89.31 105 VAL A N 1
ATOM 867 C CA . VAL A 1 105 ? 2.378 -2.209 -2.673 1.00 89.31 105 VAL A CA 1
ATOM 868 C C . VAL A 1 105 ? 2.562 -2.694 -4.110 1.00 89.31 105 VAL A C 1
ATOM 870 O O . VAL A 1 105 ? 3.679 -2.668 -4.614 1.00 89.31 105 VAL A O 1
ATOM 873 N N . ASN A 1 106 ? 1.487 -3.107 -4.782 1.00 89.06 106 ASN A N 1
ATOM 874 C CA . ASN A 1 106 ? 1.537 -3.565 -6.167 1.00 89.06 106 ASN A CA 1
ATOM 875 C C . ASN A 1 106 ? 1.938 -2.442 -7.133 1.00 89.06 106 ASN A C 1
ATOM 877 O O . ASN A 1 106 ? 2.798 -2.654 -7.985 1.00 89.06 106 ASN A O 1
ATOM 881 N N . ASP A 1 107 ? 1.369 -1.250 -6.964 1.00 88.44 107 ASP A N 1
ATOM 882 C CA . ASP A 1 107 ? 1.681 -0.081 -7.787 1.00 88.44 107 ASP A CA 1
ATOM 883 C C . ASP A 1 107 ? 3.162 0.291 -7.642 1.00 88.44 107 ASP A C 1
ATOM 885 O O . ASP A 1 107 ? 3.866 0.474 -8.634 1.00 88.44 107 ASP A O 1
ATOM 889 N N . LYS A 1 108 ? 3.684 0.288 -6.410 1.00 86.62 108 LYS A N 1
ATOM 890 C CA . LYS A 1 108 ? 5.099 0.574 -6.153 1.00 86.62 108 LYS A CA 1
ATOM 891 C C . LYS A 1 108 ? 6.040 -0.523 -6.627 1.00 86.62 108 LYS A C 1
ATOM 893 O O . LYS A 1 108 ? 7.107 -0.207 -7.141 1.00 86.62 108 LYS A O 1
ATOM 898 N N . LEU A 1 109 ? 5.670 -1.796 -6.501 1.00 83.50 109 LEU A N 1
ATOM 899 C CA . LEU A 1 109 ? 6.447 -2.893 -7.088 1.00 83.50 109 LEU A CA 1
ATOM 900 C C . LEU A 1 109 ? 6.513 -2.770 -8.619 1.00 83.50 109 LEU A C 1
ATOM 902 O O . LEU A 1 109 ? 7.569 -3.008 -9.204 1.00 83.50 109 LEU A O 1
ATOM 906 N N . GLY A 1 110 ? 5.423 -2.342 -9.262 1.00 79.38 110 GLY A N 1
ATOM 907 C CA . GLY A 1 110 ? 5.396 -2.027 -10.692 1.00 79.38 110 GLY A CA 1
ATOM 908 C C . GLY A 1 110 ? 6.297 -0.843 -11.058 1.00 79.38 110 GLY A C 1
ATOM 909 O O . GLY A 1 110 ? 7.083 -0.937 -11.995 1.00 79.38 110 GLY A O 1
ATOM 910 N N . GLU A 1 111 ? 6.247 0.246 -10.287 1.00 78.62 111 GLU A N 1
ATOM 911 C CA . GLU A 1 111 ? 7.120 1.411 -10.489 1.00 78.62 111 GLU A CA 1
ATOM 912 C C . GLU A 1 111 ? 8.606 1.063 -10.309 1.00 78.62 111 GLU A C 1
ATOM 914 O O . GLU A 1 111 ? 9.433 1.508 -11.098 1.00 78.62 111 GLU A O 1
ATOM 919 N N . PHE A 1 112 ? 8.967 0.262 -9.301 1.00 71.69 112 PHE A N 1
ATOM 920 C CA . PHE A 1 112 ? 10.368 -0.093 -9.050 1.00 71.69 112 PHE A CA 1
ATOM 921 C C . PHE A 1 112 ? 10.935 -1.079 -10.077 1.00 71.69 112 PHE A C 1
ATOM 923 O O . PHE A 1 112 ? 12.104 -0.952 -10.427 1.00 71.69 112 PHE A O 1
ATOM 930 N N . SER A 1 113 ? 10.115 -1.997 -10.596 1.00 69.38 113 SER A N 1
ATOM 931 C CA . SER A 1 113 ? 10.523 -2.956 -11.636 1.00 69.38 113 SER A CA 1
ATOM 932 C C . SER A 1 113 ? 10.503 -2.374 -13.057 1.00 69.38 113 SER A C 1
ATOM 934 O O . SER A 1 113 ? 11.182 -2.889 -13.947 1.00 69.38 113 SER A O 1
ATOM 936 N N . GLY A 1 114 ? 9.757 -1.287 -13.285 1.00 58.72 114 GLY A N 1
ATOM 937 C CA . GLY A 1 114 ? 9.645 -0.640 -14.595 1.00 58.72 114 GLY A CA 1
ATOM 938 C C . GLY A 1 114 ? 10.959 -0.043 -15.108 1.00 58.72 114 GLY A C 1
ATOM 939 O O . GLY A 1 114 ? 11.243 -0.129 -16.300 1.00 58.72 114 GLY A O 1
ATOM 940 N N . PHE A 1 115 ? 11.801 0.489 -14.216 1.00 54.34 115 PHE A N 1
ATOM 941 C CA . PHE A 1 115 ? 13.068 1.122 -14.606 1.00 54.34 115 PHE A CA 1
ATOM 942 C C . PHE A 1 115 ? 14.119 0.119 -15.103 1.00 54.34 115 PHE A C 1
ATOM 944 O O . PHE A 1 115 ? 14.857 0.415 -16.040 1.00 54.34 115 PHE A O 1
ATOM 951 N N . GLU A 1 116 ? 14.164 -1.082 -14.527 1.00 58.97 116 GLU A N 1
ATOM 952 C CA . GLU A 1 116 ? 15.121 -2.121 -14.934 1.00 58.97 116 GLU A CA 1
ATOM 953 C C . GLU A 1 116 ? 14.772 -2.705 -16.307 1.00 58.97 116 GLU A C 1
ATOM 955 O O . GLU A 1 116 ? 15.655 -3.030 -17.104 1.00 58.97 116 GLU A O 1
ATOM 960 N N . GLN A 1 117 ? 13.474 -2.799 -16.607 1.00 61.03 117 GLN A N 1
ATOM 961 C CA . GLN A 1 117 ? 12.983 -3.277 -17.897 1.00 61.03 117 GLN A CA 1
ATOM 962 C C . GLN A 1 117 ? 13.295 -2.299 -19.033 1.00 61.03 117 GLN A C 1
ATOM 964 O O . GLN A 1 117 ? 13.644 -2.733 -20.129 1.00 61.03 117 GLN A O 1
ATOM 969 N N . GLU A 1 118 ? 13.200 -0.994 -18.784 1.00 67.69 118 GLU A N 1
ATOM 970 C CA . GLU A 1 118 ? 13.450 0.031 -19.800 1.00 67.69 118 GLU A CA 1
ATOM 971 C C . GLU A 1 118 ? 14.947 0.153 -20.128 1.00 67.69 118 GLU A C 1
ATOM 973 O O . GLU A 1 118 ? 15.319 0.200 -21.302 1.00 67.69 118 GLU A O 1
ATOM 978 N N . GLU A 1 119 ? 15.817 0.080 -19.114 1.00 73.19 119 GLU A N 1
ATOM 979 C CA . GLU A 1 119 ? 17.272 0.068 -19.307 1.00 73.19 119 GLU A CA 1
ATOM 980 C C . GLU A 1 119 ? 17.740 -1.204 -20.036 1.00 73.19 119 GLU A C 1
ATOM 982 O O . GLU A 1 119 ? 18.522 -1.124 -20.987 1.00 73.19 119 GLU A O 1
ATOM 987 N N . GLN A 1 120 ? 17.203 -2.380 -19.680 1.00 75.81 120 GLN A N 1
ATOM 988 C CA . GLN A 1 120 ? 17.488 -3.620 -20.413 1.00 75.81 120 GLN A CA 1
ATOM 989 C C . GLN A 1 120 ? 16.973 -3.584 -21.853 1.00 75.81 120 GLN A C 1
ATOM 991 O O . GLN A 1 120 ? 17.694 -3.995 -22.765 1.00 75.81 120 GLN A O 1
ATOM 996 N N . ALA A 1 121 ? 15.755 -3.087 -22.083 1.00 81.19 121 ALA A N 1
ATOM 997 C CA . ALA A 1 121 ? 15.195 -2.973 -23.425 1.00 81.19 121 ALA A CA 1
ATOM 998 C C . ALA A 1 121 ? 16.029 -2.025 -24.299 1.00 81.19 121 ALA A C 1
ATOM 1000 O O . ALA A 1 121 ? 16.299 -2.332 -25.462 1.00 81.19 121 ALA A O 1
ATOM 1001 N N . GLN A 1 122 ? 16.493 -0.906 -23.738 1.00 83.19 122 GLN A N 1
ATOM 1002 C CA . GLN A 1 122 ? 17.339 0.050 -24.446 1.00 83.19 122 GLN A CA 1
ATOM 1003 C C . GLN A 1 122 ? 18.725 -0.532 -24.752 1.00 83.19 122 GLN A C 1
ATOM 1005 O O . GLN A 1 122 ? 19.189 -0.437 -25.892 1.00 83.19 122 GLN A O 1
ATOM 1010 N N . ALA A 1 123 ? 19.357 -1.198 -23.781 1.00 85.44 123 ALA A N 1
ATOM 1011 C CA . ALA A 1 123 ? 20.637 -1.874 -23.979 1.00 85.44 123 ALA A CA 1
ATOM 1012 C C . ALA A 1 123 ? 20.538 -2.980 -25.045 1.00 85.44 123 ALA A C 1
ATOM 1014 O O . ALA A 1 123 ? 21.405 -3.099 -25.914 1.00 85.44 123 ALA A O 1
ATOM 1015 N N . GLN A 1 124 ? 19.453 -3.760 -25.033 1.00 88.44 124 GLN A N 1
ATOM 1016 C CA . GLN A 1 124 ? 19.217 -4.816 -26.014 1.00 88.44 124 GLN A CA 1
ATOM 1017 C C . GLN A 1 124 ? 18.950 -4.253 -27.417 1.00 88.44 124 GLN A C 1
ATOM 1019 O O . GLN A 1 124 ? 19.480 -4.781 -28.398 1.00 88.44 124 GLN A O 1
ATOM 1024 N N . ALA A 1 125 ? 18.173 -3.172 -27.523 1.00 90.88 125 ALA A N 1
ATOM 1025 C CA . ALA A 1 125 ? 17.915 -2.495 -28.790 1.00 90.88 125 ALA A CA 1
ATOM 1026 C C . ALA A 1 125 ? 19.204 -1.915 -29.392 1.00 90.88 125 ALA A C 1
ATOM 1028 O O . ALA A 1 125 ? 19.449 -2.067 -30.590 1.00 90.88 125 ALA A O 1
ATOM 1029 N N . GLN A 1 126 ? 20.061 -1.310 -28.566 1.00 91.88 126 GLN A N 1
ATOM 1030 C CA . GLN A 1 126 ? 21.349 -0.782 -29.011 1.00 91.88 126 GLN A CA 1
ATOM 1031 C C . GLN A 1 126 ? 22.291 -1.900 -29.475 1.00 91.88 126 GLN A C 1
ATOM 1033 O O . GLN A 1 126 ? 22.864 -1.802 -30.561 1.00 91.88 126 GLN A O 1
ATOM 1038 N N . ALA A 1 127 ? 22.391 -2.992 -28.713 1.00 92.38 127 ALA A N 1
ATOM 1039 C CA . ALA A 1 127 ? 23.200 -4.146 -29.096 1.00 92.38 127 ALA A CA 1
ATOM 1040 C C . ALA A 1 127 ? 22.725 -4.776 -30.419 1.00 92.38 127 ALA A C 1
ATOM 1042 O O . ALA A 1 127 ? 23.543 -5.135 -31.268 1.00 92.38 127 ALA A O 1
ATOM 1043 N N . GLN A 1 128 ? 21.407 -4.877 -30.639 1.00 93.19 128 GLN A N 1
ATOM 1044 C CA . GLN A 1 128 ? 20.861 -5.352 -31.915 1.00 93.19 128 GLN A CA 1
ATOM 1045 C C . GLN A 1 128 ? 21.161 -4.400 -33.074 1.00 93.19 128 GLN A C 1
ATOM 1047 O O . GLN A 1 128 ? 21.521 -4.865 -34.158 1.00 93.19 128 GLN A O 1
ATOM 1052 N N . ALA A 1 129 ? 21.035 -3.088 -32.861 1.00 94.31 129 ALA A N 1
ATOM 1053 C CA . ALA A 1 129 ? 21.329 -2.092 -33.885 1.00 94.31 129 ALA A CA 1
ATOM 1054 C C . ALA A 1 129 ? 22.808 -2.133 -34.305 1.00 94.31 129 ALA A C 1
ATOM 1056 O O . ALA A 1 129 ? 23.107 -2.138 -35.500 1.00 94.31 129 ALA A O 1
ATOM 1057 N N . GLU A 1 130 ? 23.732 -2.242 -33.348 1.00 93.06 130 GLU A N 1
ATOM 1058 C CA . GLU A 1 130 ? 25.163 -2.386 -33.637 1.00 93.06 130 GLU A CA 1
ATOM 1059 C C . GLU A 1 130 ? 25.478 -3.696 -34.361 1.00 93.06 130 GLU A C 1
ATOM 1061 O O . GLU A 1 130 ? 26.212 -3.686 -35.352 1.00 93.06 130 GLU A O 1
ATOM 1066 N N . ALA A 1 131 ? 24.887 -4.815 -33.931 1.00 94.75 131 ALA A N 1
ATOM 1067 C CA . ALA A 1 131 ? 25.077 -6.103 -34.592 1.00 94.75 131 ALA A CA 1
ATOM 1068 C C . ALA A 1 131 ? 24.588 -6.076 -36.052 1.00 94.75 131 ALA A C 1
ATOM 1070 O O . ALA A 1 131 ? 25.275 -6.572 -36.948 1.00 94.75 131 ALA A O 1
ATOM 1071 N N . GLN A 1 132 ? 23.433 -5.455 -36.318 1.00 95.50 132 GLN A N 1
ATOM 1072 C CA . GLN A 1 132 ? 22.925 -5.288 -37.682 1.00 95.50 132 GLN A CA 1
ATOM 1073 C C . GLN A 1 132 ? 23.811 -4.363 -38.519 1.00 95.50 132 GLN A C 1
ATOM 1075 O O . GLN A 1 132 ? 24.106 -4.689 -39.670 1.00 95.50 132 GLN A O 1
ATOM 1080 N N . ALA A 1 133 ? 24.270 -3.244 -37.954 1.00 95.75 133 ALA A N 1
ATOM 1081 C CA . ALA A 1 133 ? 25.158 -2.317 -38.649 1.00 95.75 133 ALA A CA 1
ATOM 1082 C C . ALA A 1 133 ? 26.491 -2.986 -39.023 1.00 95.75 133 ALA A C 1
ATOM 1084 O O . ALA A 1 133 ? 26.950 -2.858 -40.159 1.00 95.75 133 ALA A O 1
ATOM 1085 N N . GLN A 1 134 ? 27.083 -3.763 -38.109 1.00 96.00 134 GLN A N 1
ATOM 1086 C CA . GLN A 1 134 ? 28.309 -4.517 -38.378 1.00 96.00 134 GLN A CA 1
ATOM 1087 C C . GLN A 1 134 ? 28.096 -5.602 -39.439 1.00 96.00 134 GLN A C 1
ATOM 1089 O O . GLN A 1 134 ? 28.913 -5.726 -40.353 1.00 96.00 134 GLN A O 1
ATOM 1094 N N . ALA A 1 135 ? 26.990 -6.348 -39.368 1.00 95.38 135 ALA A N 1
ATOM 1095 C CA . ALA A 1 135 ? 26.663 -7.366 -40.364 1.00 95.38 135 ALA A CA 1
ATOM 1096 C C . ALA A 1 135 ? 26.472 -6.758 -41.764 1.00 95.38 135 ALA A C 1
ATOM 1098 O O . ALA A 1 135 ? 26.992 -7.288 -42.748 1.00 95.38 135 ALA A O 1
ATOM 1099 N N . GLN A 1 136 ? 25.784 -5.616 -41.865 1.00 95.81 136 GLN A N 1
ATOM 1100 C CA . GLN A 1 136 ? 25.604 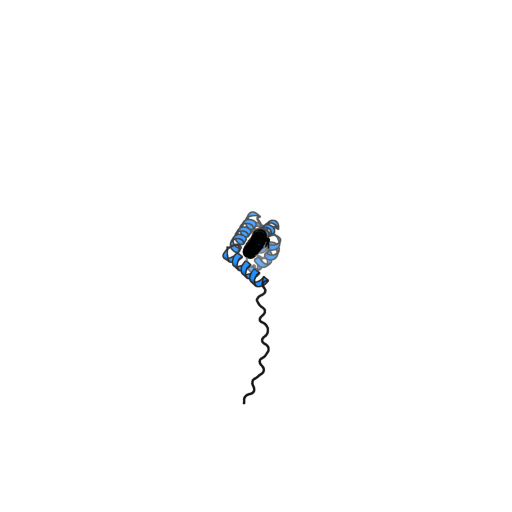-4.905 -43.133 1.00 95.81 136 GLN A CA 1
ATOM 1101 C C . GLN A 1 136 ? 26.926 -4.353 -43.673 1.00 95.81 136 GLN A C 1
ATOM 1103 O O . GLN A 1 136 ? 27.207 -4.512 -44.861 1.00 95.81 136 GLN A O 1
ATOM 1108 N N . ALA A 1 137 ? 27.759 -3.757 -42.816 1.00 95.25 137 ALA A N 1
ATOM 1109 C CA . ALA A 1 137 ? 29.069 -3.249 -43.211 1.00 95.25 137 ALA A CA 1
ATOM 1110 C C . ALA A 1 137 ? 29.981 -4.374 -43.729 1.00 95.25 137 ALA A C 1
ATOM 1112 O O . ALA A 1 137 ? 30.623 -4.218 -44.768 1.00 95.25 137 ALA A O 1
ATOM 1113 N N . GLN A 1 138 ? 29.996 -5.534 -43.062 1.00 96.00 138 GLN A N 1
ATOM 1114 C CA . GLN A 1 138 ? 30.757 -6.701 -43.514 1.00 96.00 138 GLN A CA 1
ATOM 1115 C C . GLN A 1 138 ? 30.230 -7.256 -44.841 1.00 96.00 138 GLN A C 1
ATOM 1117 O O . GLN A 1 138 ? 31.025 -7.531 -45.740 1.00 96.00 138 GLN A O 1
ATOM 1122 N N . ALA A 1 139 ? 28.909 -7.376 -44.998 1.00 95.50 139 ALA A N 1
ATOM 1123 C CA . ALA A 1 139 ? 28.302 -7.842 -46.242 1.00 95.50 139 ALA A CA 1
ATOM 1124 C C . ALA A 1 139 ? 28.618 -6.902 -47.420 1.00 95.50 139 ALA A C 1
ATOM 1126 O O . ALA A 1 139 ? 28.980 -7.365 -48.503 1.00 95.50 139 ALA A O 1
ATOM 1127 N N . GLN A 1 140 ? 28.547 -5.583 -47.210 1.00 95.94 140 GLN A N 1
ATOM 1128 C CA . GLN A 1 140 ? 28.898 -4.595 -48.233 1.00 95.94 140 GLN A CA 1
ATOM 1129 C C . GLN A 1 140 ? 30.388 -4.633 -48.583 1.00 95.94 140 GLN A C 1
ATOM 1131 O O . GLN A 1 140 ? 30.731 -4.624 -49.765 1.00 95.94 140 GLN A O 1
ATOM 1136 N N . ALA A 1 141 ? 31.270 -4.728 -47.584 1.00 94.88 141 ALA A N 1
ATOM 1137 C CA . ALA A 1 141 ? 32.709 -4.828 -47.809 1.00 94.88 141 ALA A CA 1
ATOM 1138 C C . ALA A 1 141 ? 33.074 -6.090 -48.611 1.00 94.88 141 ALA A C 1
ATOM 1140 O O . ALA A 1 141 ? 33.856 -6.016 -49.559 1.00 94.88 141 ALA A O 1
ATOM 1141 N N . GLN A 1 142 ? 32.466 -7.238 -48.290 1.00 95.88 142 GLN A N 1
ATOM 1142 C CA . GLN A 1 142 ? 32.670 -8.483 -49.038 1.00 95.88 142 GLN A CA 1
ATOM 1143 C C . GLN A 1 142 ? 32.142 -8.387 -50.474 1.00 95.88 142 GLN A C 1
ATOM 1145 O O . GLN A 1 142 ? 32.841 -8.792 -51.404 1.00 95.88 142 GLN A O 1
ATOM 1150 N N . ALA A 1 143 ? 30.951 -7.816 -50.674 1.00 95.06 143 ALA A N 1
ATOM 1151 C CA . ALA A 1 143 ? 30.376 -7.635 -52.005 1.00 95.06 143 ALA A CA 1
ATOM 1152 C C . ALA A 1 143 ? 31.240 -6.712 -52.884 1.00 95.06 143 ALA A C 1
ATOM 1154 O O . ALA A 1 143 ? 31.494 -7.024 -54.047 1.00 95.06 143 ALA A O 1
ATOM 1155 N N . GLN A 1 144 ? 31.751 -5.607 -52.327 1.00 95.44 144 GLN A N 1
ATOM 1156 C CA . GLN A 1 144 ? 32.649 -4.697 -53.045 1.00 95.44 144 GLN A CA 1
ATOM 1157 C C . GLN A 1 144 ? 33.988 -5.360 -53.383 1.00 95.44 144 GLN A C 1
ATOM 1159 O O . GLN A 1 144 ? 34.455 -5.237 -54.516 1.00 95.44 144 GLN A O 1
ATOM 1164 N N . ALA A 1 145 ? 34.581 -6.102 -52.443 1.00 94.19 145 ALA A N 1
ATOM 1165 C CA . ALA A 1 145 ? 35.827 -6.825 -52.679 1.00 94.19 145 ALA A CA 1
ATOM 1166 C C . ALA A 1 145 ? 35.675 -7.881 -53.790 1.00 94.19 145 ALA A C 1
ATOM 1168 O O . ALA A 1 145 ? 36.526 -7.974 -54.675 1.00 94.19 145 ALA A O 1
ATOM 1169 N N . GLN A 1 146 ? 34.569 -8.634 -53.798 1.00 95.25 146 GLN A N 1
ATOM 1170 C CA . GLN A 1 146 ? 34.280 -9.611 -54.853 1.00 95.25 146 GLN A CA 1
ATOM 1171 C C . GLN A 1 146 ? 34.050 -8.944 -56.213 1.00 95.25 146 GLN A C 1
ATOM 1173 O O . GLN A 1 146 ? 34.599 -9.404 -57.214 1.00 95.25 146 GLN A O 1
ATOM 1178 N N . ALA A 1 147 ? 33.293 -7.844 -56.257 1.00 94.12 147 ALA A N 1
ATOM 1179 C CA . ALA A 1 147 ? 33.051 -7.102 -57.493 1.00 94.12 147 ALA A CA 1
ATOM 1180 C C . ALA A 1 147 ? 34.353 -6.532 -58.085 1.00 94.12 147 ALA A C 1
ATOM 1182 O O . ALA A 1 147 ? 34.587 -6.648 -59.288 1.00 94.12 147 ALA A O 1
ATOM 1183 N N . GLN A 1 148 ? 35.235 -5.973 -57.249 1.00 94.62 148 GLN A N 1
ATOM 1184 C CA . GLN A 1 148 ? 36.543 -5.472 -57.685 1.00 94.62 148 GLN A CA 1
ATOM 1185 C C . GLN A 1 148 ? 37.450 -6.598 -58.190 1.00 94.62 148 GLN A C 1
ATOM 1187 O O . GLN A 1 148 ? 38.063 -6.452 -59.247 1.00 94.62 148 GLN A O 1
ATOM 1192 N N . ALA A 1 149 ? 37.500 -7.732 -57.484 1.00 93.00 149 ALA A N 1
ATOM 1193 C CA . ALA A 1 149 ? 38.283 -8.891 -57.907 1.00 93.00 149 ALA A CA 1
ATOM 1194 C C . ALA A 1 149 ? 37.803 -9.448 -59.261 1.00 93.00 149 ALA A C 1
ATOM 1196 O O . ALA A 1 149 ? 38.619 -9.738 -60.135 1.00 93.00 149 ALA A O 1
ATOM 1197 N N . GLN A 1 150 ? 36.485 -9.543 -59.474 1.00 94.25 150 GLN A N 1
ATOM 1198 C CA . GLN A 1 150 ? 35.912 -9.984 -60.750 1.00 94.25 150 GLN A CA 1
ATOM 1199 C C . GLN A 1 150 ? 36.196 -8.995 -61.885 1.00 94.25 150 GLN A C 1
ATOM 1201 O O . GLN A 1 150 ? 36.587 -9.417 -62.974 1.00 94.25 150 GLN A O 1
ATOM 1206 N N . ALA A 1 151 ? 36.053 -7.689 -61.637 1.00 92.31 151 ALA A N 1
ATOM 1207 C CA . ALA A 1 151 ? 36.347 -6.659 -62.631 1.00 92.31 151 ALA A CA 1
ATOM 1208 C C . ALA A 1 151 ? 37.829 -6.670 -63.050 1.00 92.31 151 ALA A C 1
ATOM 1210 O O . ALA A 1 151 ? 38.135 -6.597 -64.239 1.00 92.31 151 ALA A O 1
ATOM 1211 N N . GLN A 1 152 ? 38.752 -6.827 -62.093 1.00 92.56 152 GLN A N 1
ATOM 1212 C CA . GLN A 1 152 ? 40.187 -6.939 -62.378 1.00 92.56 152 GLN A CA 1
ATOM 1213 C C . GLN A 1 152 ? 40.518 -8.209 -63.170 1.00 92.56 152 GLN A C 1
ATOM 1215 O O . GLN A 1 152 ? 41.262 -8.137 -64.148 1.00 92.56 152 GLN A O 1
ATOM 1220 N N . ALA A 1 153 ? 39.935 -9.354 -62.800 1.00 90.50 153 ALA A N 1
ATOM 1221 C CA . ALA A 1 153 ? 40.128 -10.609 -63.524 1.00 90.50 153 ALA A CA 1
ATOM 1222 C C . ALA A 1 153 ? 39.617 -10.528 -64.976 1.00 90.50 153 ALA A C 1
ATOM 1224 O O . ALA A 1 153 ? 40.303 -10.969 -65.897 1.00 90.50 153 ALA A O 1
ATOM 1225 N N . GLN A 1 154 ? 38.449 -9.915 -65.205 1.00 90.38 154 GLN A N 1
ATOM 1226 C CA . GLN A 1 154 ? 37.907 -9.713 -66.554 1.00 90.38 154 GLN A CA 1
ATOM 1227 C C . GLN A 1 154 ? 38.764 -8.753 -67.387 1.00 90.38 154 GLN A C 1
ATOM 1229 O O . GLN A 1 154 ? 39.025 -9.036 -68.556 1.00 90.38 154 GLN A O 1
ATOM 1234 N N . ALA A 1 155 ? 39.241 -7.653 -66.797 1.00 87.81 155 ALA A N 1
ATOM 1235 C CA . ALA A 1 155 ? 40.115 -6.703 -67.485 1.00 87.81 155 ALA A CA 1
ATOM 1236 C C . ALA A 1 155 ? 41.448 -7.348 -67.909 1.00 87.81 155 ALA A C 1
ATOM 1238 O O . ALA A 1 155 ? 41.897 -7.150 -69.037 1.00 87.81 155 ALA A O 1
ATOM 1239 N N . GLN A 1 156 ? 42.054 -8.172 -67.045 1.00 86.81 156 GLN A N 1
ATOM 1240 C CA . GLN A 1 156 ? 43.276 -8.916 -67.373 1.00 86.81 156 GLN A CA 1
ATOM 1241 C C . GLN A 1 156 ? 43.044 -9.952 -68.481 1.00 86.81 156 GLN A C 1
ATOM 1243 O O . GLN A 1 156 ? 43.854 -10.051 -69.402 1.00 86.81 156 GLN A O 1
ATOM 1248 N N . ALA A 1 157 ? 41.926 -10.684 -68.436 1.00 84.06 157 ALA A N 1
ATOM 1249 C CA . ALA A 1 157 ? 41.574 -11.654 -69.473 1.00 84.06 157 ALA A CA 1
ATOM 1250 C C . ALA A 1 157 ? 41.339 -10.988 -70.844 1.00 84.06 157 ALA A C 1
ATOM 1252 O O . ALA A 1 157 ? 41.775 -11.513 -71.866 1.00 84.06 157 ALA A O 1
ATOM 1253 N N . GLN A 1 158 ? 40.699 -9.813 -70.880 1.00 83.12 158 GLN A N 1
ATOM 1254 C CA . GLN A 1 158 ? 40.501 -9.052 -72.121 1.00 83.12 158 GLN A CA 1
ATOM 1255 C C . GLN A 1 158 ? 41.815 -8.489 -72.677 1.00 83.12 158 GLN A C 1
ATOM 1257 O O . GLN A 1 158 ? 42.020 -8.537 -73.888 1.00 83.12 158 GLN A O 1
ATOM 1262 N N . ALA A 1 159 ? 42.718 -8.011 -71.815 1.00 77.56 159 ALA A N 1
ATOM 1263 C CA . ALA A 1 159 ? 44.033 -7.527 -72.235 1.00 77.56 159 ALA A CA 1
ATOM 1264 C C . ALA A 1 159 ? 44.889 -8.641 -72.867 1.00 77.56 159 ALA A C 1
ATOM 1266 O O . ALA A 1 159 ? 45.564 -8.400 -73.860 1.00 77.56 159 ALA A O 1
ATOM 1267 N N . GLN A 1 160 ? 44.815 -9.871 -72.344 1.00 73.75 160 GLN A N 1
ATOM 1268 C CA . GLN A 1 160 ? 45.519 -11.027 -72.917 1.00 73.75 160 GLN A CA 1
ATOM 1269 C C . GLN A 1 160 ? 44.889 -11.530 -74.227 1.00 73.75 160 GLN A C 1
ATOM 1271 O O . GLN A 1 160 ? 45.585 -12.089 -75.066 1.00 73.75 160 GLN A O 1
ATOM 1276 N N . ALA A 1 161 ? 43.584 -11.325 -74.431 1.00 66.94 161 ALA A N 1
ATOM 1277 C CA . ALA A 1 161 ? 42.893 -11.710 -75.664 1.00 66.94 161 ALA A CA 1
ATOM 1278 C C . ALA A 1 161 ? 43.077 -10.702 -76.819 1.00 66.94 161 ALA A C 1
ATOM 1280 O O . ALA A 1 161 ? 42.817 -11.042 -77.972 1.00 66.94 161 ALA A O 1
ATOM 1281 N N . GLN A 1 162 ? 43.503 -9.468 -76.523 1.00 63.50 162 GLN A N 1
ATOM 1282 C CA . GLN A 1 162 ? 43.745 -8.399 -77.505 1.00 63.50 162 GLN A CA 1
ATOM 1283 C C . GLN A 1 162 ? 45.208 -8.289 -77.962 1.00 63.50 162 GLN A C 1
ATOM 1285 O O . GLN A 1 162 ? 45.531 -7.352 -78.690 1.00 63.50 162 GLN A O 1
ATOM 1290 N N . ASP A 1 163 ? 46.072 -9.235 -77.587 1.00 55.69 163 ASP A N 1
ATOM 1291 C CA . ASP A 1 163 ? 47.435 -9.366 -78.112 1.00 55.69 163 ASP A CA 1
ATOM 1292 C C . ASP A 1 163 ? 47.457 -10.453 -79.211 1.00 55.69 163 ASP A C 1
ATOM 1294 O O . ASP A 1 163 ? 47.722 -11.627 -78.929 1.00 55.69 163 ASP A O 1
ATOM 1298 N N . PRO A 1 164 ? 47.063 -10.143 -80.468 1.00 54.06 164 PRO A N 1
ATOM 1299 C CA . PRO A 1 164 ? 47.126 -11.110 -81.546 1.00 54.06 164 PRO A CA 1
ATOM 1300 C C . PRO A 1 164 ? 48.592 -11.350 -81.898 1.00 54.06 164 PRO A C 1
ATOM 1302 O O . PRO A 1 164 ? 49.285 -10.463 -82.399 1.00 54.06 164 PRO A O 1
ATOM 1305 N N . ALA A 1 165 ? 49.030 -12.587 -81.671 1.00 57.47 165 ALA A N 1
ATOM 1306 C CA . ALA A 1 165 ? 50.271 -13.134 -82.190 1.00 57.47 165 ALA A CA 1
ATOM 1307 C C . ALA A 1 165 ? 50.462 -12.709 -83.656 1.00 57.47 165 ALA A C 1
ATOM 1309 O O . ALA A 1 165 ? 49.744 -13.167 -84.548 1.00 57.47 165 ALA A O 1
ATOM 1310 N N . GLN A 1 166 ? 51.426 -11.819 -83.903 1.00 55.44 166 GLN A N 1
ATOM 1311 C CA . GLN A 1 166 ? 51.890 -11.540 -85.255 1.00 55.44 166 GLN A CA 1
ATO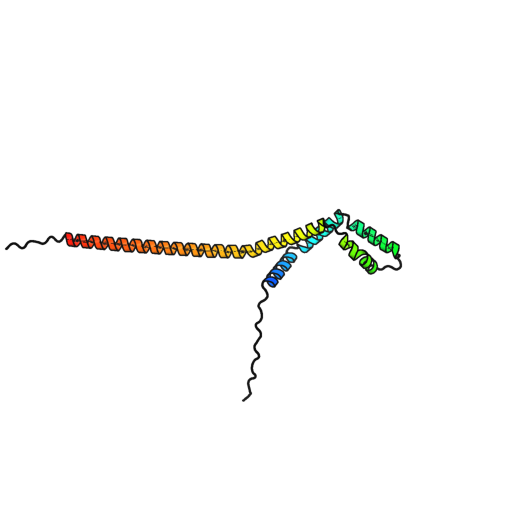M 1312 C C . GLN A 1 166 ? 52.584 -12.804 -85.785 1.00 55.44 166 GLN A C 1
ATOM 1314 O O . GLN A 1 166 ? 53.556 -13.256 -85.170 1.00 55.44 166 GLN A O 1
ATOM 1319 N N . PRO A 1 167 ? 52.125 -13.392 -86.904 1.00 55.69 167 PRO A N 1
ATOM 1320 C CA . PRO A 1 167 ?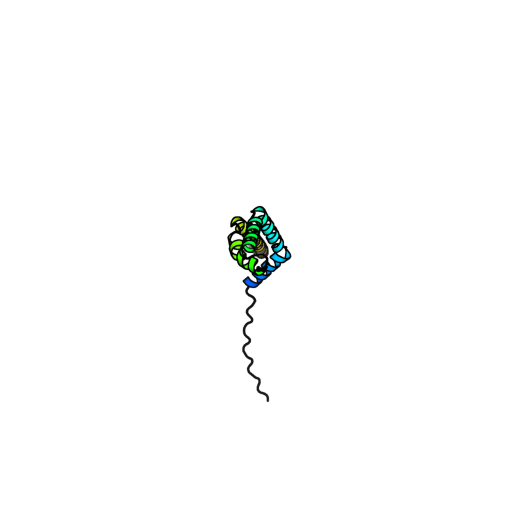 52.859 -14.464 -87.548 1.00 55.69 167 PRO A CA 1
ATOM 1321 C C . PRO A 1 167 ? 54.098 -13.854 -88.207 1.00 55.69 167 PRO A C 1
ATOM 1323 O O . PRO A 1 167 ? 54.002 -12.942 -89.027 1.00 55.69 167 PRO A O 1
ATOM 1326 N N . HIS A 1 168 ? 55.272 -14.332 -87.805 1.00 55.47 168 HIS A N 1
ATOM 1327 C CA . HIS A 1 168 ? 56.527 -14.056 -88.495 1.00 55.47 168 HIS A CA 1
ATOM 1328 C C . HIS A 1 168 ? 56.553 -14.909 -89.771 1.00 55.47 168 HIS A C 1
ATOM 1330 O O . HIS A 1 168 ? 56.688 -16.131 -89.695 1.00 55.47 168 HIS A O 1
ATOM 1336 N N . GLU A 1 169 ? 56.386 -14.272 -90.930 1.00 52.56 169 GLU A N 1
ATOM 1337 C CA . GLU A 1 169 ? 56.645 -14.874 -92.239 1.00 52.56 169 GLU A CA 1
ATOM 1338 C C . GLU A 1 169 ? 58.023 -14.413 -92.745 1.00 52.56 169 GLU A C 1
ATOM 1340 O O . GLU A 1 169 ? 58.278 -13.214 -92.829 1.00 52.56 169 GLU A O 1
ATOM 1345 N N . GLN A 1 170 ? 58.866 -15.433 -92.964 1.00 55.88 170 GLN A N 1
ATOM 1346 C CA . GLN A 1 170 ? 60.175 -15.572 -93.639 1.00 55.88 170 GLN A CA 1
ATOM 1347 C C . GLN A 1 170 ? 60.990 -14.336 -94.042 1.00 55.88 170 GLN A C 1
ATOM 1349 O O . GLN A 1 170 ? 60.538 -13.553 -94.903 1.00 55.88 170 GLN A O 1
#

Secondary structure (DSSP, 8-state):
-PPPPPPPPPPP-PPPPHHHHHHHHHHHHHHHTTHHHHHHHHHHHHHHHTTHHHHHHHHHHHHHHHH-TTT--HHHHHHHHHHHHHHTS-HHHHHHHHHHHHHHHHHHHHHHHHHHHHHHHHHHHHHHHHHHHHHHHHHHHHHHHHHHHHHHHHHHHHHHHT--------

Organism: NCBI:txid289476

Foldseek 3Di:
DDDDDDDDPDDPPPDPDPVVVVVVVLVVVCVVVCVVVVLVVLLVVVCVVVCLVVVLVVQLVVQCVVVDVVPDDPVNSCVRCVVVSVVPPDPVSVCVSVVSVVVSVVVVVCVVVVVVVVVVVVVVVVVVVVVVVVVVVVVVVVVVVVVVVVVVVVVVVVVVVPPDDDDDDD

Sequence (170 aa):
MSGQAPQEPQEPQEAPNEREVEKYRMERAFEKEGHRDRIRALLRERLHSSGWIQRLEDRCRAVIEEKGVETITLDDVVEAVREQARRDIPKEIKDEIVGEIRQFVNDKLGEFSGFEQEEQAQAQAQAQAEAQAQAQAQAQAQAQAQAQAQAQAQAQAQAQAQDPAQPHEQ

pLDDT: mean 84.97, std 15.52, range [39.34, 97.5]

InterPro domains:
  IPR018783 Transcription factor, enhancer of yellow 2 [MF_03046] (21-108)
  IPR018783 Transcription factor, enhancer of yellow 2 [PF10163] (26-105)
  IPR018783 Transcription factor, enhancer of yellow 2 [PTHR12514] (5-107)
  IPR038212 Transcription factor EnY2 superfamily [G3DSA:1.10.246.140] (14-109)